Protein AF-A0A285LMS7-F1 (afdb_monomer_lite)

Organism: NCBI:txid756689

Secondary structure (DSSP, 8-state):
-THHHHHTTS-GGG--SSPPPPEEEEEEETTEEEEEEE---TT-SS-------TT--HHHHHHHHHH-----PPP-

pLDDT: mean 83.94, std 15.44, range [36.28, 97.38]

Foldseek 3Di:
DLLVVLLVPDDPVLRDPPFDFWDWDWDDDPNDTAIDTDDDDPPDPDDDDDDDDPPDDNSNCRSVVRSPDDPPDDDD

Sequence (76 aa):
MEYLRYAQFLPADYRREPLIEPTSTWWQWRGRRVHVARAVRPDAAVRVLLIHGAGGHAGLLWPFAAGGGACTGGPS

Structure (mmCIF, N/CA/C/O backbone):
data_AF-A0A285LMS7-F1
#
_entry.id   AF-A0A285LMS7-F1
#
loop_
_atom_site.group_PDB
_atom_site.id
_atom_site.type_symbol
_atom_site.label_atom_id
_atom_site.label_alt_id
_atom_site.label_comp_id
_atom_site.label_asym_id
_atom_site.label_entity_id
_atom_site.label_seq_id
_atom_site.pdbx_PDB_ins_code
_atom_site.Cartn_x
_atom_site.Cartn_y
_atom_site.Cartn_z
_atom_site.occupancy
_atom_site.B_iso_or_equiv
_atom_site.auth_seq_id
_atom_site.auth_comp_id
_atom_site.auth_asym_id
_atom_site.auth_atom_id
_atom_site.pdbx_PDB_model_num
ATOM 1 N N . MET A 1 1 ? 8.802 12.329 -2.440 1.00 60.75 1 MET A N 1
ATOM 2 C CA . MET A 1 1 ? 8.010 11.505 -1.497 1.00 60.75 1 MET A CA 1
ATOM 3 C C . MET A 1 1 ? 8.841 10.314 -1.046 1.00 60.75 1 MET A C 1
ATOM 5 O O . MET A 1 1 ? 9.632 9.814 -1.835 1.00 60.75 1 MET A O 1
ATOM 9 N N . GLU A 1 2 ? 8.695 9.886 0.208 1.00 81.06 2 GLU A N 1
ATOM 10 C CA . GLU A 1 2 ? 9.575 8.907 0.875 1.00 81.06 2 GLU A CA 1
ATOM 11 C C . GLU A 1 2 ? 9.714 7.561 0.138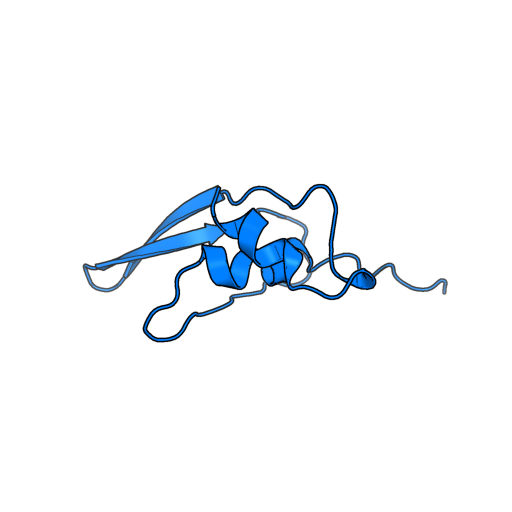 1.00 81.06 2 GLU A C 1
ATOM 13 O O . GLU A 1 2 ? 10.782 6.961 0.154 1.00 81.06 2 GLU A O 1
ATOM 18 N N . TYR A 1 3 ? 8.679 7.129 -0.595 1.00 87.12 3 TYR A N 1
ATOM 19 C CA . TYR A 1 3 ? 8.672 5.846 -1.308 1.00 87.12 3 TYR A CA 1
ATOM 20 C C . TYR A 1 3 ? 9.751 5.704 -2.390 1.00 87.12 3 TYR A C 1
ATOM 22 O O . TYR A 1 3 ? 10.210 4.593 -2.647 1.00 87.12 3 TYR A O 1
ATOM 30 N N . LEU A 1 4 ? 10.198 6.807 -3.002 1.00 88.38 4 LEU A N 1
ATOM 31 C CA . LEU A 1 4 ? 11.277 6.770 -3.997 1.00 88.38 4 LEU A CA 1
ATOM 32 C C . LEU A 1 4 ? 12.613 6.361 -3.361 1.00 88.38 4 LEU A C 1
ATOM 34 O O . LEU A 1 4 ? 13.400 5.665 -3.994 1.00 88.38 4 LEU A O 1
ATOM 38 N N . ARG A 1 5 ? 12.835 6.710 -2.084 1.00 90.44 5 ARG A N 1
ATOM 39 C CA . ARG A 1 5 ? 14.012 6.246 -1.332 1.00 90.44 5 ARG A CA 1
ATOM 40 C C . ARG A 1 5 ? 13.968 4.744 -1.081 1.00 90.44 5 ARG A C 1
ATOM 42 O O . ARG A 1 5 ? 15.017 4.134 -0.959 1.00 90.44 5 ARG A O 1
ATOM 49 N N . TYR A 1 6 ? 12.781 4.142 -1.009 1.00 89.19 6 TYR A N 1
ATOM 50 C CA . TYR A 1 6 ? 12.652 2.693 -0.865 1.00 89.19 6 TYR A CA 1
ATOM 51 C C . TYR A 1 6 ? 12.801 1.957 -2.200 1.00 89.19 6 TYR A C 1
ATOM 53 O O . TYR A 1 6 ? 13.320 0.843 -2.227 1.00 89.19 6 TYR A O 1
ATOM 61 N N . ALA A 1 7 ? 12.419 2.590 -3.314 1.00 88.62 7 ALA A N 1
ATOM 62 C CA . ALA A 1 7 ? 12.534 2.004 -4.650 1.00 88.62 7 ALA A CA 1
ATOM 63 C C . ALA A 1 7 ? 13.985 1.643 -5.025 1.00 88.62 7 ALA A C 1
ATOM 65 O O . ALA A 1 7 ? 14.223 0.638 -5.692 1.00 88.62 7 ALA A O 1
ATOM 66 N N . GLN A 1 8 ? 14.965 2.405 -4.526 1.00 88.50 8 GLN A N 1
ATOM 67 C CA . GLN A 1 8 ? 16.388 2.152 -4.775 1.00 88.50 8 GLN A CA 1
ATOM 68 C C . GLN A 1 8 ? 16.873 0.792 -4.236 1.00 88.50 8 GLN A C 1
ATOM 70 O O . GLN A 1 8 ? 17.893 0.283 -4.694 1.00 88.50 8 GLN A O 1
ATOM 75 N N . PHE A 1 9 ? 16.161 0.192 -3.274 1.00 89.62 9 PHE A N 1
ATOM 76 C CA . PHE A 1 9 ? 16.537 -1.095 -2.681 1.00 89.62 9 PHE A CA 1
ATOM 77 C C . PHE A 1 9 ? 15.992 -2.307 -3.448 1.00 89.62 9 PHE A C 1
ATOM 79 O O . PHE A 1 9 ? 16.357 -3.434 -3.121 1.00 89.62 9 PHE A O 1
ATOM 86 N N . LEU A 1 10 ? 15.147 -2.116 -4.469 1.00 85.44 10 LEU A N 1
ATOM 87 C CA . LEU A 1 10 ? 14.710 -3.230 -5.314 1.00 85.44 10 LEU A CA 1
ATOM 88 C C . LEU A 1 10 ? 15.843 -3.676 -6.242 1.00 85.44 10 LEU A C 1
ATOM 90 O O . LEU A 1 10 ? 16.677 -2.847 -6.606 1.00 85.44 10 LEU A O 1
ATOM 94 N N . PRO A 1 11 ? 15.884 -4.947 -6.672 1.00 86.81 11 PRO A N 1
ATOM 95 C CA . PRO A 1 11 ? 16.733 -5.349 -7.789 1.00 86.81 11 PRO A CA 1
ATOM 96 C C . PRO A 1 11 ? 16.334 -4.595 -9.066 1.00 86.81 11 PRO A C 1
ATOM 98 O O . PRO A 1 11 ? 15.172 -4.216 -9.215 1.00 86.81 11 PRO A O 1
ATOM 101 N N . ALA A 1 12 ? 17.288 -4.384 -9.979 1.00 84.38 12 ALA A N 1
ATOM 102 C CA . ALA A 1 12 ? 17.092 -3.571 -11.184 1.00 84.38 12 ALA A CA 1
ATOM 103 C C . ALA A 1 12 ? 15.868 -4.007 -12.008 1.00 84.38 12 ALA A C 1
ATOM 105 O O . ALA A 1 12 ? 15.063 -3.159 -12.377 1.00 84.38 12 ALA A O 1
ATOM 106 N N . ASP A 1 13 ? 15.657 -5.315 -12.170 1.00 82.81 13 ASP A N 1
ATOM 107 C CA . ASP A 1 13 ? 14.528 -5.881 -12.927 1.00 82.81 13 ASP A CA 1
ATOM 108 C C . ASP A 1 13 ? 13.147 -5.532 -12.342 1.00 82.81 13 ASP A C 1
ATOM 110 O O . ASP A 1 13 ? 12.128 -5.626 -13.024 1.00 82.81 13 ASP A O 1
ATOM 114 N N . TYR A 1 14 ? 13.098 -5.110 -11.075 1.00 78.38 14 TYR A N 1
ATOM 115 C CA . TYR A 1 14 ? 11.871 -4.713 -10.381 1.00 78.38 14 TYR A CA 1
ATOM 116 C C . TYR A 1 14 ? 11.765 -3.198 -10.162 1.00 78.38 14 TYR A C 1
ATOM 118 O O . TYR A 1 14 ? 10.751 -2.723 -9.638 1.00 78.38 14 TYR A O 1
ATOM 126 N N . ARG A 1 15 ? 12.778 -2.417 -10.556 1.00 81.56 15 ARG A N 1
ATOM 127 C CA . ARG A 1 15 ? 12.722 -0.952 -10.510 1.00 81.56 15 ARG A CA 1
ATOM 128 C C . ARG A 1 15 ? 11.979 -0.453 -11.744 1.00 81.56 15 ARG A C 1
ATOM 130 O O . ARG A 1 15 ? 12.529 -0.385 -12.835 1.00 81.56 15 ARG A O 1
ATOM 137 N N . ARG A 1 16 ? 10.701 -0.112 -11.575 1.00 74.75 16 ARG A N 1
ATOM 138 C CA . ARG A 1 16 ? 9.946 0.590 -12.620 1.00 74.75 16 ARG A CA 1
ATOM 139 C C . ARG A 1 16 ? 10.227 2.079 -12.582 1.00 74.75 16 ARG A C 1
ATOM 141 O O . ARG A 1 16 ? 10.099 2.689 -11.527 1.00 74.75 16 ARG A O 1
ATOM 148 N N . GLU A 1 17 ? 10.449 2.668 -13.747 1.00 77.19 17 GLU A N 1
ATOM 149 C CA . GLU A 1 17 ? 10.611 4.109 -13.913 1.00 77.19 17 GLU A CA 1
ATOM 150 C C . GLU A 1 17 ? 9.696 4.605 -15.053 1.00 77.19 17 GLU A C 1
ATOM 152 O O . GLU A 1 17 ? 9.843 4.146 -16.186 1.00 77.19 17 GLU A O 1
ATOM 157 N N . PRO A 1 18 ? 8.725 5.505 -14.780 1.00 78.31 18 PRO A N 1
ATOM 158 C CA . PRO A 1 18 ? 8.363 6.047 -13.466 1.00 78.31 18 PRO A CA 1
ATOM 159 C C . PRO A 1 18 ? 7.549 5.056 -12.605 1.00 78.31 18 PRO A C 1
ATOM 161 O O . PRO A 1 18 ? 6.736 4.281 -13.115 1.00 78.31 18 PRO A O 1
ATOM 164 N N . LEU A 1 19 ? 7.716 5.117 -11.276 1.00 84.31 19 LEU A N 1
ATOM 165 C CA . LEU A 1 19 ? 6.782 4.469 -10.347 1.00 84.31 19 LEU A CA 1
ATOM 166 C C . LEU A 1 19 ? 5.414 5.156 -10.427 1.00 84.31 19 LEU A C 1
ATOM 168 O O . LEU A 1 19 ? 5.328 6.380 -10.513 1.00 84.31 19 LEU A O 1
ATOM 172 N N . ILE A 1 20 ? 4.342 4.369 -10.311 1.00 87.75 20 ILE A N 1
ATOM 173 C CA . ILE A 1 20 ? 2.989 4.909 -10.138 1.00 87.75 20 ILE A CA 1
ATOM 174 C C . ILE A 1 20 ? 2.956 5.713 -8.835 1.00 87.75 20 ILE A C 1
ATOM 176 O O . ILE A 1 20 ? 3.343 5.205 -7.779 1.00 87.75 20 ILE A O 1
ATOM 180 N N . GLU A 1 21 ? 2.479 6.952 -8.898 1.00 88.94 21 GLU A N 1
ATOM 181 C CA . GLU A 1 21 ? 2.320 7.789 -7.713 1.00 88.94 21 GLU A CA 1
ATOM 182 C C . GLU A 1 21 ? 1.149 7.285 -6.845 1.00 88.94 21 GLU A C 1
ATOM 184 O O . GLU A 1 21 ? 0.070 6.982 -7.370 1.00 88.94 21 GLU A O 1
ATOM 189 N N . PRO A 1 22 ? 1.323 7.162 -5.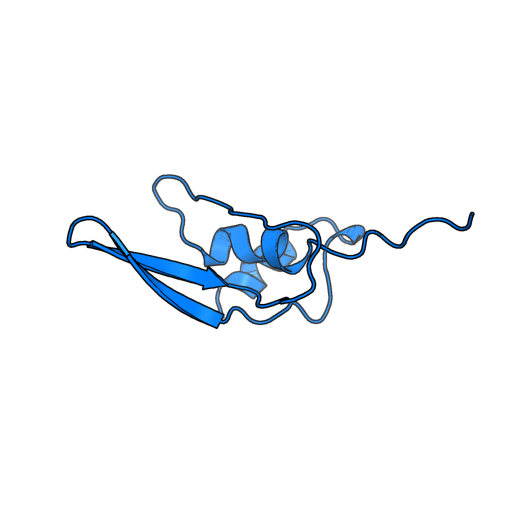515 1.00 92.06 22 PRO A N 1
ATOM 190 C CA . PRO A 1 22 ? 0.252 6.707 -4.645 1.00 92.06 22 PRO A CA 1
ATOM 191 C C . PRO A 1 22 ? -0.847 7.752 -4.508 1.00 92.06 22 PRO A C 1
ATOM 193 O O . PRO A 1 22 ? -0.606 8.880 -4.080 1.00 92.06 22 PRO A O 1
ATOM 196 N N . THR A 1 23 ? -2.093 7.333 -4.721 1.00 93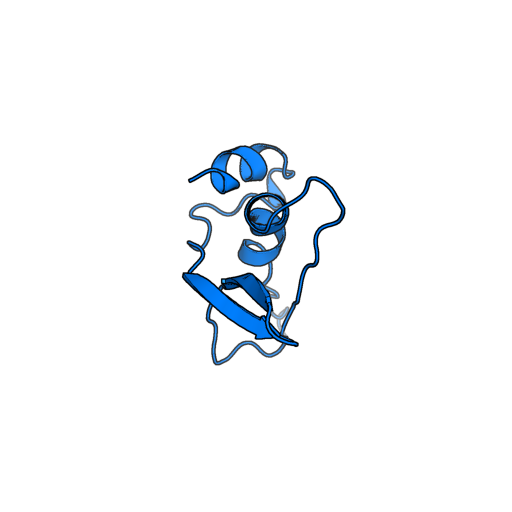.12 23 THR A N 1
ATOM 197 C CA . THR A 1 23 ? -3.241 8.097 -4.231 1.00 93.12 23 THR A CA 1
ATOM 198 C C . THR A 1 23 ? -3.372 7.877 -2.726 1.00 93.12 23 THR A C 1
ATOM 200 O O . THR A 1 23 ? -3.543 6.745 -2.265 1.00 93.12 23 THR A O 1
ATOM 203 N N . SER A 1 24 ? -3.291 8.959 -1.952 1.00 94.31 24 SER A N 1
ATOM 204 C CA . SER A 1 24 ? -3.483 8.934 -0.500 1.00 94.31 24 SER A CA 1
ATOM 205 C C . SER A 1 24 ? -4.971 8.874 -0.163 1.00 94.31 24 SER A C 1
ATOM 207 O O . SER A 1 24 ? -5.740 9.751 -0.553 1.00 94.31 24 SER A O 1
ATOM 209 N N . THR A 1 25 ? -5.385 7.842 0.567 1.00 95.50 25 THR A N 1
ATOM 210 C CA . THR A 1 25 ? -6.773 7.651 1.004 1.00 95.50 25 THR A CA 1
ATOM 211 C C . THR A 1 25 ? -6.831 7.245 2.474 1.00 95.50 25 THR A C 1
ATOM 213 O O . THR A 1 25 ? -5.818 6.885 3.078 1.00 95.50 25 THR A O 1
ATOM 216 N N . TRP A 1 26 ? -8.025 7.313 3.061 1.00 95.88 26 TRP A N 1
ATOM 217 C CA . TRP A 1 26 ? -8.264 6.949 4.454 1.00 95.88 26 TRP A CA 1
ATOM 218 C C . TRP A 1 26 ? -9.436 5.982 4.555 1.00 95.88 26 TRP A C 1
ATOM 220 O O . TRP A 1 26 ? -10.517 6.256 4.035 1.00 95.88 26 TRP A O 1
ATOM 230 N N . TRP A 1 27 ? -9.232 4.871 5.257 1.00 95.31 27 TRP A N 1
ATOM 231 C CA . TRP A 1 27 ? -10.284 3.913 5.574 1.00 95.31 27 TRP A CA 1
ATOM 232 C C . TRP A 1 27 ? -10.740 4.088 7.023 1.00 95.31 27 TRP A C 1
ATOM 234 O O . TRP A 1 27 ? -9.926 4.066 7.947 1.00 95.31 27 TRP A O 1
ATOM 244 N N . GLN A 1 28 ? -12.047 4.270 7.215 1.00 97.38 28 GLN A N 1
ATOM 245 C CA . GLN A 1 28 ? -12.667 4.282 8.535 1.00 97.38 28 GLN A CA 1
ATOM 246 C C . GLN A 1 28 ? -12.948 2.855 8.997 1.00 97.38 28 GLN A C 1
ATOM 248 O O . GLN A 1 28 ? -13.733 2.135 8.380 1.00 97.38 28 GLN A O 1
ATOM 253 N N . TRP A 1 29 ? -12.338 2.458 10.109 1.00 95.25 29 TRP A N 1
ATOM 254 C CA . TRP A 1 29 ? -12.498 1.124 10.668 1.00 95.25 29 TRP A CA 1
ATOM 255 C C . TRP A 1 29 ? -12.567 1.178 12.192 1.00 95.25 29 TRP A C 1
ATOM 257 O O . TRP A 1 29 ? -11.613 1.581 12.853 1.00 95.25 29 TRP A O 1
ATOM 267 N N . ARG A 1 30 ? -13.712 0.774 12.760 1.00 96.81 30 ARG A N 1
ATOM 268 C CA . ARG A 1 30 ? -13.941 0.702 14.219 1.00 96.81 30 ARG A CA 1
ATOM 269 C C . ARG A 1 30 ? -13.535 1.987 14.964 1.00 96.81 30 ARG A C 1
ATOM 271 O O . ARG A 1 30 ? -12.832 1.940 15.969 1.00 96.81 30 ARG A O 1
ATOM 278 N N . GLY A 1 31 ? -13.938 3.139 14.426 1.00 97.25 31 GLY A N 1
ATOM 279 C CA . GLY A 1 31 ? -13.623 4.459 14.990 1.00 97.25 31 GLY A CA 1
ATOM 280 C C . GLY A 1 31 ? -12.184 4.940 14.758 1.00 97.25 31 GLY A C 1
ATOM 281 O O . GLY A 1 31 ? -11.800 5.977 15.289 1.00 97.25 31 GLY A O 1
ATOM 282 N N . ARG A 1 32 ? -11.376 4.216 13.974 1.00 96.50 32 ARG A N 1
ATOM 283 C CA . ARG A 1 32 ? -9.993 4.575 13.636 1.00 96.50 32 ARG A CA 1
ATOM 284 C C . ARG A 1 32 ? -9.881 4.929 12.158 1.00 96.50 32 ARG A C 1
ATOM 286 O O . ARG A 1 32 ? -10.536 4.313 11.321 1.00 96.50 32 ARG A O 1
ATOM 293 N N . ARG A 1 33 ? -8.989 5.872 11.843 1.00 96.88 33 ARG A N 1
ATOM 294 C CA . ARG A 1 33 ? -8.588 6.191 10.467 1.00 96.88 33 ARG A CA 1
ATOM 295 C C . ARG A 1 33 ? -7.301 5.459 10.121 1.00 96.88 33 ARG A C 1
ATOM 297 O O . ARG A 1 33 ? -6.271 5.707 10.741 1.00 96.88 33 ARG A O 1
ATOM 304 N N . VAL A 1 34 ? -7.365 4.593 9.119 1.00 95.50 34 VAL A N 1
ATOM 305 C CA . VAL A 1 34 ? -6.211 3.869 8.578 1.00 95.50 34 VAL A CA 1
ATOM 306 C C . VAL A 1 34 ? -5.778 4.548 7.285 1.00 95.50 34 VAL A C 1
ATOM 308 O O . VAL A 1 34 ? -6.597 4.730 6.384 1.00 95.50 34 VAL A O 1
ATOM 311 N N . HIS A 1 35 ? -4.509 4.949 7.198 1.00 95.88 35 HIS A N 1
ATOM 312 C CA . HIS A 1 35 ? -3.946 5.494 5.962 1.00 95.88 35 HIS A CA 1
ATOM 313 C C . HIS A 1 35 ? -3.748 4.375 4.942 1.00 95.88 35 HIS A C 1
ATOM 315 O O . HIS A 1 35 ? -3.217 3.316 5.275 1.00 95.88 35 HIS A O 1
ATOM 321 N N . VAL A 1 36 ? -4.173 4.613 3.703 1.00 95.44 36 VAL A N 1
ATOM 322 C CA . VAL A 1 36 ? -4.038 3.660 2.601 1.00 95.44 36 VAL A CA 1
AT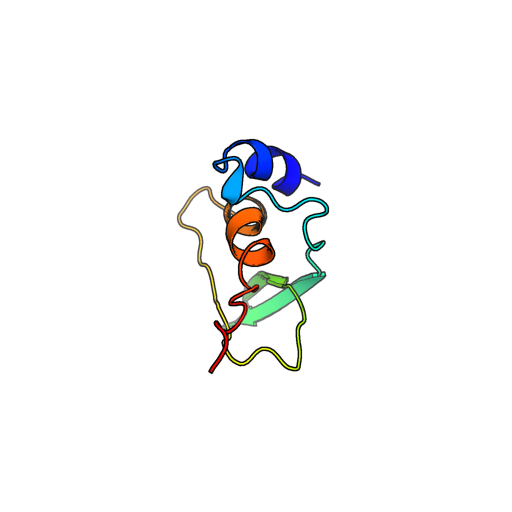OM 323 C C . VAL A 1 36 ? -3.462 4.387 1.392 1.00 95.44 36 VAL A C 1
ATOM 325 O O . VAL A 1 36 ? -4.102 5.272 0.820 1.00 95.44 36 VAL A O 1
ATOM 328 N N . ALA A 1 37 ? -2.260 3.986 0.980 1.00 95.12 37 ALA A N 1
ATOM 329 C CA . ALA A 1 37 ? -1.723 4.327 -0.331 1.00 95.12 37 ALA A CA 1
ATOM 330 C C . ALA A 1 37 ? -2.317 3.374 -1.373 1.00 95.12 37 ALA A C 1
ATOM 332 O O . ALA A 1 37 ? -2.273 2.154 -1.194 1.00 95.12 37 ALA A O 1
ATOM 333 N N . ARG A 1 38 ? -2.885 3.913 -2.455 1.00 92.69 38 ARG A N 1
ATOM 334 C CA . ARG A 1 38 ? -3.597 3.118 -3.461 1.00 92.69 38 ARG A CA 1
ATOM 335 C C . ARG A 1 38 ? -3.151 3.456 -4.875 1.00 92.69 38 ARG A C 1
ATOM 337 O O . ARG A 1 38 ? -3.034 4.625 -5.230 1.00 92.69 38 ARG A O 1
ATOM 344 N N . ALA A 1 39 ? -2.962 2.420 -5.690 1.00 90.44 39 ALA A N 1
ATOM 345 C CA . ALA A 1 39 ? -2.878 2.535 -7.141 1.00 90.44 39 ALA A CA 1
ATOM 346 C C . ALA A 1 39 ? -4.251 2.152 -7.696 1.00 90.44 39 ALA A C 1
ATOM 348 O O . ALA A 1 39 ? -4.761 1.064 -7.409 1.00 90.44 39 ALA A O 1
ATOM 349 N N . VAL A 1 40 ? -4.893 3.058 -8.429 1.00 83.62 40 VAL A N 1
ATOM 350 C CA . VAL A 1 40 ? -6.235 2.816 -8.967 1.00 83.62 40 VAL A CA 1
ATOM 351 C C . VAL A 1 40 ? -6.104 2.255 -10.377 1.00 83.62 40 VAL A C 1
ATOM 353 O O . VAL A 1 40 ? -5.715 2.956 -11.302 1.00 83.62 40 VAL A O 1
ATOM 356 N N . ARG A 1 41 ? -6.437 0.972 -10.529 1.00 85.56 41 ARG A N 1
ATOM 357 C CA . ARG A 1 41 ? -6.569 0.289 -11.819 1.00 85.56 41 ARG A CA 1
ATOM 358 C C . ARG A 1 41 ? -7.918 -0.435 -11.852 1.00 85.56 41 ARG A C 1
ATOM 360 O O . ARG A 1 41 ? -8.001 -1.533 -11.300 1.00 85.56 41 ARG A O 1
ATOM 367 N N . PRO A 1 42 ? -8.977 0.185 -12.407 1.00 83.69 42 PRO A N 1
ATOM 368 C CA . PRO A 1 42 ? -10.328 -0.383 -12.401 1.00 83.69 42 PRO A CA 1
ATOM 369 C C . PRO A 1 42 ? -10.392 -1.764 -13.059 1.00 83.69 42 PRO A C 1
ATOM 371 O O . PRO A 1 42 ? -11.017 -2.669 -12.513 1.00 83.69 42 PRO A O 1
ATOM 374 N N . ASP A 1 43 ? -9.643 -1.939 -14.147 1.00 87.00 43 ASP A N 1
ATOM 375 C CA . ASP A 1 43 ? -9.647 -3.153 -14.973 1.00 87.00 43 ASP A CA 1
ATOM 376 C C . ASP A 1 43 ? -8.590 -4.184 -14.542 1.00 87.00 43 ASP A C 1
ATOM 378 O O . ASP A 1 43 ? -8.235 -5.096 -15.289 1.00 87.00 43 ASP A O 1
ATOM 382 N N . ALA A 1 44 ? -8.013 -4.039 -13.343 1.00 86.75 44 ALA A N 1
ATOM 383 C CA . ALA A 1 44 ? -7.057 -5.015 -12.838 1.00 86.75 44 ALA A CA 1
ATOM 384 C C . ALA A 1 44 ? -7.766 -6.335 -12.493 1.00 86.75 44 ALA A C 1
ATOM 386 O O . ALA A 1 44 ? -8.598 -6.383 -11.588 1.00 86.75 44 ALA A O 1
ATOM 387 N N . ALA A 1 45 ? -7.365 -7.419 -13.164 1.00 90.19 45 ALA A N 1
ATOM 388 C CA . ALA A 1 45 ? -7.883 -8.768 -12.915 1.00 90.19 45 ALA A CA 1
ATOM 389 C C . ALA A 1 45 ? -7.634 -9.267 -11.477 1.00 90.19 45 ALA A C 1
ATOM 391 O O . ALA A 1 45 ? -8.359 -10.123 -10.979 1.00 90.19 45 ALA A O 1
ATOM 392 N N . VAL A 1 46 ? -6.616 -8.724 -10.797 1.00 89.06 46 VAL A N 1
ATOM 393 C CA . VAL A 1 46 ? -6.243 -9.074 -9.422 1.00 89.06 46 VAL A CA 1
ATOM 394 C C . VAL A 1 46 ? -6.109 -7.811 -8.579 1.00 89.06 46 VAL A C 1
ATOM 396 O O . VAL A 1 46 ? -5.607 -6.784 -9.038 1.00 89.06 46 VAL A O 1
ATOM 399 N N . ARG A 1 47 ? -6.530 -7.908 -7.315 1.00 90.31 47 ARG A N 1
ATOM 400 C CA . ARG A 1 47 ? -6.352 -6.871 -6.293 1.00 90.31 47 ARG A CA 1
ATOM 401 C C . ARG A 1 47 ? -5.346 -7.362 -5.260 1.00 90.31 47 ARG A C 1
ATOM 403 O O . ARG A 1 47 ? -5.489 -8.462 -4.741 1.00 90.31 47 ARG A O 1
ATOM 410 N N . VAL A 1 48 ? -4.356 -6.532 -4.950 1.00 90.38 48 VAL A N 1
ATOM 411 C CA . VAL A 1 48 ? -3.310 -6.829 -3.964 1.00 90.38 48 VAL A CA 1
ATOM 412 C C . VAL A 1 48 ? -3.444 -5.860 -2.793 1.00 90.38 48 VAL A C 1
ATOM 414 O O . VAL A 1 48 ? -3.625 -4.660 -3.001 1.00 90.38 48 VAL A O 1
ATOM 417 N N . LEU A 1 49 ? -3.344 -6.379 -1.569 1.00 93.25 49 LEU A N 1
ATOM 418 C CA . LEU A 1 49 ? -3.265 -5.596 -0.338 1.00 93.25 49 LEU A CA 1
ATOM 419 C C . LEU A 1 49 ? -1.971 -5.961 0.387 1.00 93.25 49 LEU A C 1
ATOM 421 O O . LEU A 1 49 ? -1.760 -7.121 0.728 1.00 93.25 49 LEU A O 1
ATOM 425 N N . LEU A 1 50 ? -1.124 -4.964 0.629 1.00 94.12 50 LEU A N 1
ATOM 426 C CA . LEU A 1 50 ? 0.098 -5.118 1.412 1.00 94.12 50 LEU A CA 1
ATOM 427 C C . LEU A 1 50 ? -0.105 -4.479 2.788 1.00 94.12 50 LEU A C 1
ATOM 429 O O . LEU A 1 50 ? -0.641 -3.375 2.887 1.00 94.12 50 LEU A O 1
ATOM 433 N N . ILE A 1 51 ? 0.324 -5.172 3.842 1.00 94.69 51 ILE A N 1
ATOM 434 C CA . ILE A 1 51 ? 0.179 -4.742 5.238 1.00 94.69 51 ILE A CA 1
ATOM 435 C C . ILE A 1 51 ? 1.575 -4.617 5.842 1.00 94.69 51 ILE A C 1
ATOM 437 O O . ILE A 1 51 ? 2.402 -5.512 5.682 1.00 94.69 51 ILE A O 1
ATOM 441 N N . HIS A 1 52 ? 1.844 -3.511 6.534 1.00 92.44 52 HIS A N 1
ATOM 442 C CA . HIS A 1 52 ? 3.112 -3.311 7.231 1.00 92.44 52 HIS A CA 1
ATOM 443 C C . HIS A 1 52 ? 3.026 -3.776 8.689 1.00 92.44 52 HIS A C 1
ATOM 445 O O . HIS A 1 52 ? 1.968 -3.724 9.317 1.00 92.44 52 HIS A O 1
ATOM 451 N N . GLY A 1 53 ? 4.164 -4.195 9.239 1.00 90.00 53 GLY A N 1
ATOM 452 C CA . GLY A 1 53 ? 4.316 -4.460 10.668 1.00 90.00 53 GLY A CA 1
ATOM 453 C C . GLY A 1 53 ? 4.570 -3.188 11.484 1.00 90.00 53 GLY A C 1
ATOM 454 O O . GLY A 1 53 ? 4.516 -2.064 10.971 1.00 90.00 53 GLY A O 1
ATOM 455 N N . ALA A 1 54 ? 4.876 -3.372 12.769 1.00 90.19 54 ALA A N 1
ATOM 456 C CA . ALA A 1 54 ? 5.284 -2.286 13.659 1.00 90.19 54 ALA A CA 1
ATOM 457 C C . ALA A 1 54 ? 6.507 -1.530 13.099 1.00 90.19 54 ALA A C 1
ATOM 459 O O . ALA A 1 54 ? 7.422 -2.141 12.556 1.00 90.19 54 ALA A O 1
ATOM 460 N N . GLY A 1 55 ? 6.500 -0.197 13.208 1.00 87.44 55 GLY A N 1
ATOM 461 C CA . GLY A 1 55 ? 7.553 0.677 12.668 1.00 87.44 55 GLY A CA 1
ATOM 462 C C . GLY A 1 55 ? 7.492 0.920 11.153 1.00 87.44 55 GLY A C 1
ATOM 463 O O . GLY A 1 55 ? 8.249 1.740 10.644 1.00 87.44 55 GLY A O 1
ATOM 464 N N . GLY A 1 56 ? 6.592 0.243 10.432 1.00 89.88 56 GLY A N 1
ATOM 465 C CA . GLY A 1 56 ? 6.362 0.465 9.006 1.00 89.88 56 GLY A CA 1
ATOM 466 C C . GLY A 1 56 ? 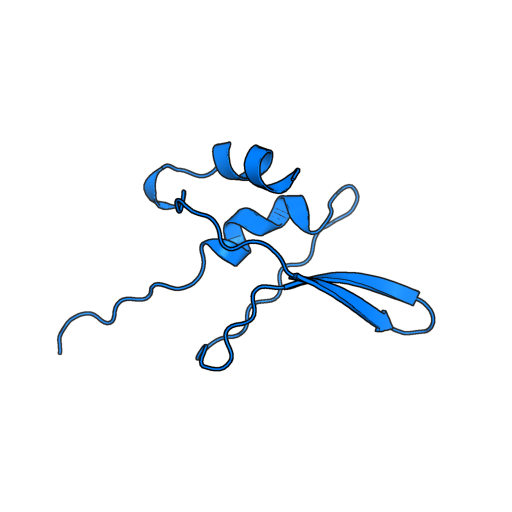5.245 1.468 8.708 1.00 89.88 56 GLY A C 1
ATOM 467 O O . GLY A 1 56 ? 4.506 1.903 9.590 1.00 89.88 56 GLY A O 1
ATOM 468 N N . HIS A 1 57 ? 5.109 1.800 7.426 1.00 93.25 57 HIS A N 1
ATOM 469 C CA . HIS A 1 57 ? 4.018 2.599 6.866 1.00 93.25 57 HIS A CA 1
ATOM 470 C C . HIS A 1 57 ? 3.859 2.272 5.371 1.00 93.25 57 HIS A C 1
ATOM 472 O O . HIS A 1 57 ? 4.679 1.563 4.783 1.00 93.25 57 HIS A O 1
ATOM 478 N N . ALA A 1 58 ? 2.815 2.799 4.729 1.00 92.50 58 ALA A N 1
ATOM 479 C CA . ALA A 1 58 ? 2.484 2.467 3.341 1.00 92.50 58 ALA A CA 1
ATOM 480 C C . ALA A 1 58 ? 3.603 2.786 2.324 1.00 92.50 58 ALA A C 1
ATOM 482 O O . ALA A 1 58 ? 3.748 2.078 1.331 1.00 92.50 58 ALA A O 1
ATOM 483 N N . GLY A 1 59 ? 4.418 3.817 2.579 1.00 92.50 59 GLY A N 1
ATOM 484 C CA . GLY A 1 59 ? 5.513 4.221 1.690 1.00 92.50 59 GLY A CA 1
ATOM 485 C C . GLY A 1 59 ? 6.624 3.176 1.576 1.00 92.50 59 GLY A C 1
ATOM 486 O O . GLY A 1 59 ? 7.165 2.999 0.488 1.00 92.50 59 GLY A O 1
ATOM 487 N N . LEU A 1 60 ? 6.902 2.444 2.661 1.00 92.88 60 LEU A N 1
ATOM 488 C CA . LEU A 1 60 ? 7.893 1.364 2.695 1.00 92.88 60 LEU A CA 1
ATOM 489 C C . LEU A 1 60 ? 7.535 0.229 1.729 1.00 92.88 60 LEU A C 1
ATOM 491 O O . LEU A 1 60 ? 8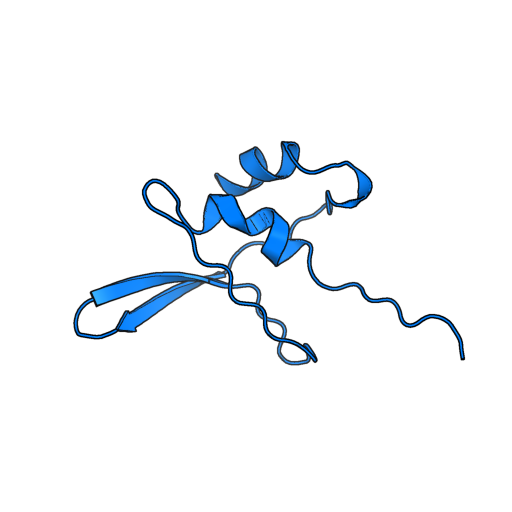.398 -0.304 1.040 1.00 92.88 60 LEU A O 1
ATOM 495 N N . LEU A 1 61 ? 6.250 -0.122 1.651 1.00 92.94 61 LEU A N 1
ATOM 496 C CA . LEU A 1 61 ? 5.758 -1.219 0.809 1.00 92.94 61 LEU A CA 1
ATOM 497 C C . LEU A 1 61 ? 5.409 -0.773 -0.616 1.00 92.94 61 LEU A C 1
ATOM 499 O O . LEU A 1 61 ? 5.184 -1.609 -1.493 1.00 92.94 61 LEU A O 1
ATOM 503 N N . TRP A 1 62 ? 5.348 0.537 -0.856 1.00 93.12 62 TRP A N 1
ATOM 504 C CA . TRP A 1 62 ? 4.842 1.094 -2.102 1.00 93.12 62 TRP A CA 1
ATOM 505 C C . TRP A 1 62 ? 5.579 0.623 -3.362 1.00 93.12 62 TRP A C 1
ATOM 507 O O . TRP A 1 62 ? 4.894 0.305 -4.334 1.00 93.12 62 TRP A O 1
ATOM 517 N N . PRO A 1 63 ? 6.920 0.499 -3.388 1.00 90.75 63 PRO A N 1
ATOM 518 C CA . PRO A 1 63 ? 7.602 0.029 -4.590 1.00 90.75 63 PRO A CA 1
ATOM 519 C C . PRO A 1 63 ? 7.151 -1.363 -5.063 1.00 90.75 63 PRO A C 1
ATOM 521 O O . PRO A 1 63 ? 7.047 -1.600 -6.264 1.00 90.75 63 PRO A O 1
ATOM 524 N N . PHE A 1 64 ? 6.793 -2.259 -4.136 1.00 88.56 64 PHE A N 1
ATOM 525 C CA . PHE A 1 64 ? 6.248 -3.578 -4.471 1.00 88.56 64 PHE A CA 1
ATOM 526 C C . PHE A 1 64 ? 4.817 -3.484 -5.019 1.00 88.56 64 PHE A C 1
ATOM 528 O O . PHE A 1 64 ? 4.470 -4.173 -5.977 1.00 88.56 64 PHE A O 1
ATOM 535 N N . ALA A 1 65 ? 3.989 -2.601 -4.450 1.00 89.50 65 ALA A N 1
ATOM 536 C CA . ALA A 1 65 ? 2.618 -2.383 -4.913 1.00 89.50 65 ALA A CA 1
ATOM 537 C C . ALA A 1 65 ? 2.564 -1.712 -6.298 1.00 89.50 65 ALA A C 1
ATOM 539 O O . ALA A 1 65 ? 1.780 -2.117 -7.153 1.00 89.50 65 ALA A O 1
ATOM 540 N N . ALA A 1 66 ? 3.409 -0.706 -6.529 1.00 85.75 66 ALA A N 1
ATOM 541 C CA . ALA A 1 66 ? 3.475 0.042 -7.783 1.00 85.75 66 ALA A CA 1
ATOM 542 C C . ALA A 1 66 ? 4.161 -0.743 -8.918 1.00 85.75 66 ALA A C 1
ATOM 544 O O . ALA A 1 66 ? 3.889 -0.491 -10.093 1.00 85.75 66 ALA A O 1
ATOM 545 N N . GLY A 1 67 ? 5.030 -1.703 -8.577 1.00 70.31 67 GLY A N 1
ATOM 546 C CA . GLY A 1 67 ? 5.706 -2.589 -9.529 1.00 70.31 67 GLY A CA 1
ATOM 547 C C . GLY A 1 67 ? 4.852 -3.769 -10.015 1.00 70.31 67 GLY A C 1
ATOM 548 O O . GLY A 1 67 ? 5.147 -4.353 -11.062 1.00 70.31 67 GLY A O 1
ATOM 549 N N . GLY A 1 68 ? 3.767 -4.105 -9.310 1.00 60.94 68 GLY A N 1
ATOM 550 C CA . GLY A 1 68 ? 2.910 -5.254 -9.605 1.00 60.94 68 GLY A CA 1
ATOM 551 C C . GLY A 1 68 ? 1.932 -4.999 -10.753 1.00 60.94 68 GLY A C 1
ATOM 552 O O . GLY A 1 68 ? 0.929 -4.304 -10.601 1.00 60.94 68 GLY A O 1
ATOM 553 N N . GLY A 1 69 ? 2.195 -5.587 -11.921 1.00 52.22 69 GLY A N 1
ATOM 554 C CA . GLY A 1 69 ? 1.231 -5.617 -13.022 1.00 52.22 69 GLY A CA 1
ATOM 555 C C . GLY A 1 69 ? 1.818 -5.258 -14.376 1.00 52.22 69 GLY A C 1
ATOM 556 O O . GLY A 1 69 ? 1.451 -4.237 -14.946 1.00 52.22 69 GLY A O 1
ATOM 557 N N . ALA A 1 70 ? 2.711 -6.107 -14.862 1.00 45.38 70 ALA A N 1
ATOM 558 C CA . ALA A 1 70 ? 2.781 -6.456 -16.270 1.00 45.38 70 ALA A CA 1
ATOM 559 C C . ALA A 1 70 ? 3.020 -7.970 -16.316 1.00 45.38 70 ALA A C 1
ATOM 561 O O . ALA A 1 70 ? 4.122 -8.437 -16.562 1.00 45.38 70 ALA A O 1
ATOM 562 N N . CYS A 1 71 ? 1.989 -8.758 -16.002 1.00 40.28 71 CYS A N 1
ATOM 563 C CA . CYS A 1 71 ? 1.925 -10.096 -16.576 1.00 40.28 71 CYS A CA 1
ATOM 564 C C . CYS A 1 71 ? 1.583 -9.866 -18.050 1.00 40.28 71 CYS A C 1
ATOM 566 O O . CYS A 1 71 ? 0.411 -9.767 -18.405 1.00 40.28 71 CYS A O 1
ATOM 568 N N . THR A 1 72 ? 2.594 -9.651 -18.889 1.00 45.09 72 THR A N 1
ATOM 569 C CA . THR A 1 72 ? 2.424 -9.778 -20.334 1.00 45.09 72 THR A CA 1
ATOM 570 C C . THR A 1 72 ? 2.095 -11.240 -20.581 1.00 45.09 72 THR A C 1
ATOM 572 O O . THR A 1 72 ? 2.924 -12.108 -20.308 1.00 45.09 72 THR A O 1
ATOM 575 N N . GLY A 1 73 ? 0.864 -11.520 -21.007 1.00 40.41 73 GLY A N 1
ATOM 576 C CA . GLY A 1 73 ? 0.509 -12.843 -21.503 1.00 40.41 73 GLY A CA 1
ATOM 577 C C . GLY A 1 73 ? 1.530 -13.258 -22.560 1.00 40.41 73 GLY A C 1
ATOM 578 O O . GLY A 1 73 ? 1.802 -12.492 -23.484 1.00 40.41 73 GLY A O 1
ATOM 579 N N . GLY A 1 74 ? 2.143 -14.427 -22.378 1.00 36.28 74 GLY A N 1
ATOM 580 C CA . GLY A 1 74 ? 2.928 -15.059 -23.433 1.00 36.28 74 GLY A CA 1
ATOM 581 C C . GLY A 1 74 ? 2.022 -15.386 -24.627 1.00 36.28 74 GLY A C 1
ATOM 582 O O . GLY A 1 74 ? 0.819 -15.585 -24.424 1.00 36.28 74 GLY A O 1
ATOM 583 N N . PRO A 1 75 ? 2.559 -15.401 -25.858 1.00 48.03 75 PRO A N 1
ATOM 584 C CA . PRO A 1 75 ? 1.753 -15.654 -27.045 1.00 48.03 75 PRO A CA 1
ATOM 585 C C . PRO A 1 75 ? 1.154 -17.066 -26.993 1.00 48.03 75 PRO A C 1
ATOM 587 O O . PRO A 1 75 ? 1.831 -18.015 -26.595 1.00 48.03 75 PRO A O 1
ATOM 590 N N . SER A 1 76 ? -0.134 -17.156 -27.345 1.00 44.75 76 SER A N 1
ATOM 591 C CA . SER A 1 76 ? -0.850 -18.411 -27.618 1.00 44.75 76 SER A CA 1
ATOM 592 C C . SER A 1 76 ? -0.365 -19.056 -28.910 1.00 44.75 76 SER A C 1
ATOM 594 O O . SER A 1 76 ? 0.038 -18.294 -29.818 1.00 44.75 76 SER A O 1
#

Radius of gyration: 14.09 Å; chains: 1; bounding box: 31×30×43 Å